Protein 3DMW (pdb70)

Secondary structure (DSSP, 8-state):
-------PPPPPPPPP-------------/---PPPPPPPPPPPP--------------/-----PPPPPPPPPPPP------------

GO terms:
  GO:0005515 protein binding (F, IPI)
  GO:0048407 platelet-derived growth factor binding (F, IDA)
  GO:0005576 extracellular region (C, TAS)
  GO:0005788 endoplasmic reticulum lumen (C, TAS)
  GO:0031012 extracellular matrix (C, TAS)
  GO:0005576 extracellular region (C, HDA)
  GO:0031012 extracellular matrix (C, HDA)
  GO:0030020 extracellular matrix structural constituent conferring tensile strength (F, HDA)
  GO:0005586 collagen type III trimer (C, IDA)
  GO:0002020 protease binding (F, IPI)
  GO:0005576 extracellular region (C, IDA)
  GO:0042060 wound healing (P, IDA)
  GO:0009314 response to radiation (P, IDA)
  GO:0018149 peptide cross-linking (P, IDA)
  GO:0034097 response to cytokine (P, IDA)
  GO:0007160 cell-matrix adhesion (P, IDA)
  GO:0007179 transforming growth factor beta receptor signaling pathway (P, IDA)
  GO:0005178 integrin binding (F, IMP)
  GO:0005201 extracellular matrix structural constituent (F, IMP)
  GO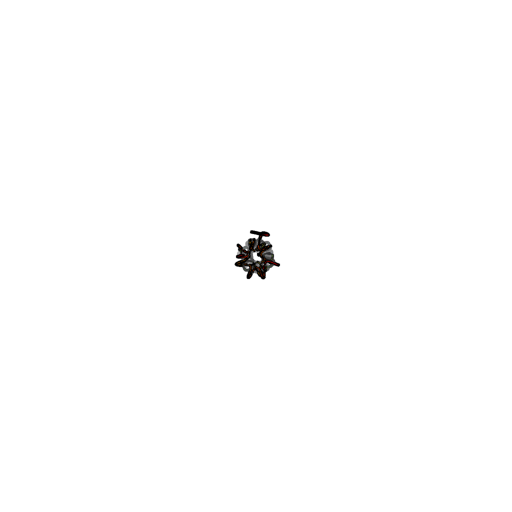:0031012 extracellular matrix (C, IMP)

Solvent-accessible surface area: 7570 Å² total

InterPro domains:
  IPR000885 Fibrillar collagen, C-terminal [PF01410] (1231-1465)
  IPR000885 Fibrillar collagen, C-terminal [PS51461] (1232-1466)
  IPR000885 Fibrillar collagen, C-terminal [SM00038] (1231-1466)
  IPR001007 VWFC domain [PF00093] (32-88)
  IPR001007 VWFC domain [PS01208] (50-88)
  IPR001007 VWFC domain [PS50184] (30-89)
  IPR001007 VWFC domain [SM00214] (32-88)
  IPR008160 Collagen triple helix repeat [PF01391] (474-532)
  IPR008160 Collagen triple helix repeat [PF01391] (534-592)
  IPR008160 Collagen triple helix repeat [PF01391] (958-1015)
  IPR008160 Collagen triple helix repeat [PF01391] (1077-1135)
  IPR008160 Collagen triple helix repeat [PF01391] (1137-1195)
  IPR050149 Collagen superfamily [PTHR24023] (837-1212)

Foldseek 3Di:
DDDDDDDDDDDDDDDDDDDPDDDDDDDDD/DADDDDDDDDDDDDDDDDPDDDDDDDDDD/DDDDDDDDDDDDDDDDDDDDPDDDDDDPD

Radius of gyration: 31.43 Å; Cα contacts (8 Å, |Δi|>4): 283; chains: 3; bounding box: 92×10×65 Å

Structure (mmCIF, N/CA/C/O backbone):
data_3DMW
#
_entry.id   3DMW
#
_cell.length_a   31.980
_cell.length_b   21.520
_cell.length_c   68.970
_cell.angle_alpha   90.00
_cell.angle_beta   92.58
_cell.angle_gamma   90.00
#
_symmetry.space_group_name_H-M   'P 1 21 1'
#
loop_
_entity.id
_entity.type
_entity.pdbx_description
1 polymer 'Collagen alpha-1(III) chain'
2 water water
#
loop_
_atom_site.group_PDB
_atom_site.id
_atom_site.type_symbol
_atom_site.label_atom_id
_atom_site.label_alt_id
_atom_site.label_comp_id
_atom_site.label_asym_id
_atom_site.label_entity_id
_atom_site.label_seq_id
_atom_site.pdbx_PDB_ins_code
_atom_site.Cartn_x
_atom_site.Cartn_y
_atom_site.Cartn_z
_atom_site.occupancy
_atom_site.B_iso_or_equiv
_atom_site.auth_seq_id
_atom_site.auth_comp_id
_atom_site.auth_asym_id
_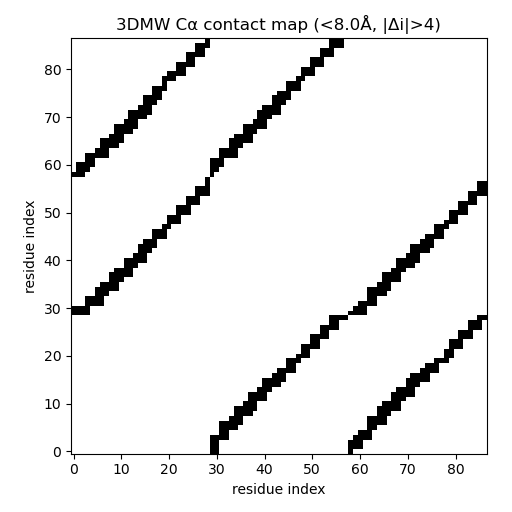atom_site.auth_atom_id
_atom_site.pdbx_PDB_model_num
ATOM 1 N N . ILE A 1 3 ? -39.112 17.364 60.913 1.00 32.89 3 ILE A N 1
ATOM 2 C CA . ILE A 1 3 ? -38.060 18.414 60.811 1.00 33.22 3 ILE A CA 1
ATOM 3 C C . ILE A 1 3 ? -36.898 18.087 61.569 1.00 34.13 3 ILE A C 1
ATOM 4 O O . ILE A 1 3 ? -36.848 17.101 62.316 1.00 34.83 3 ILE A O 1
ATOM 9 N N . GLY A 1 4 ? -35.895 18.924 61.370 1.00 34.82 4 GLY A N 1
ATOM 10 C CA . GLY A 1 4 ? -34.596 18.817 61.985 1.00 34.41 4 GLY A CA 1
ATOM 11 C C . GLY A 1 4 ? -33.901 19.657 60.942 1.00 35.06 4 GLY A C 1
ATOM 12 O O . GLY A 1 4 ? -34.121 19.427 59.750 1.00 36.98 4 GLY A O 1
ATOM 13 N N . PRO A 1 5 ? -33.097 20.652 61.324 1.00 34.51 5 PRO A N 1
ATOM 14 C CA . PRO A 1 5 ? -32.460 21.431 60.260 1.00 34.02 5 PRO A CA 1
ATOM 15 C C . PRO A 1 5 ? -31.631 20.615 59.421 1.00 33.50 5 PRO A C 1
ATOM 16 O O . PRO A 1 5 ? -31.289 19.484 59.784 1.00 33.22 5 PRO A O 1
ATOM 28 N N . GLY A 1 7 ? -28.476 18.974 57.790 1.00 26.54 7 GLY A N 1
ATOM 29 C CA . GLY A 1 7 ? -27.191 18.715 58.409 1.00 22.96 7 GLY A CA 1
ATOM 30 C C . GLY A 1 7 ? -26.096 19.601 57.854 1.00 23.36 7 GLY A C 1
ATOM 31 O O . GLY A 1 7 ? -26.360 20.460 57.011 1.00 24.39 7 GLY A O 1
ATOM 32 N N . PRO A 1 8 ? -24.848 19.413 58.314 1.00 22.69 8 PRO A N 1
ATOM 33 C CA . PRO A 1 8 ? -23.667 20.170 57.895 1.00 21.52 8 PRO A CA 1
ATOM 34 C C . PRO A 1 8 ? -23.245 19.886 56.556 1.00 21.84 8 PRO A C 1
ATOM 35 O O . PRO A 1 8 ? -23.516 18.813 56.019 1.00 21.48 8 PRO A O 1
ATOM 39 N N . ARG A 1 9 ? -22.539 20.839 55.959 1.00 22.39 9 ARG A N 1
ATOM 40 C CA . ARG A 1 9 ? -22.008 20.698 54.611 1.00 21.80 9 ARG A CA 1
ATOM 41 C C . ARG A 1 9 ? -21.020 19.665 54.661 1.00 22.34 9 ARG A C 1
ATOM 42 O O . ARG A 1 9 ? -20.291 19.551 55.644 1.00 22.80 9 ARG A O 1
ATOM 50 N N . GLY A 1 10 ? -20.953 18.842 53.619 1.00 22.60 10 GLY A N 1
ATOM 51 C CA . GLY A 1 10 ? -19.980 17.761 53.584 1.00 21.60 10 GLY A CA 1
ATOM 52 C C . GLY A 1 10 ? -18.542 18.255 53.565 1.00 23.12 10 GLY A C 1
ATOM 53 O O . GLY A 1 10 ? -18.298 19.461 53.507 1.00 21.31 10 GLY A O 1
ATOM 54 N N . ASN A 1 11 ? -17.587 17.327 53.609 1.00 23.94 11 ASN A N 1
ATOM 55 C CA . ASN A 1 11 ? -16.170 17.680 53.605 1.00 25.24 11 ASN A CA 1
ATOM 56 C C . ASN A 1 11 ? -15.683 18.002 52.297 1.00 24.55 11 ASN A C 1
ATOM 57 O O . ASN A 1 11 ? -16.255 17.585 51.291 1.00 23.36 11 ASN A O 1
ATOM 62 N N . ARG A 1 12 ? -14.588 18.759 52.253 1.00 23.28 12 ARG A N 1
ATOM 63 C CA . ARG A 1 12 ? -13.955 19.162 50.999 1.00 23.33 12 ARG A CA 1
ATOM 64 C C . ARG A 1 12 ? -13.409 17.980 50.389 1.00 23.48 12 ARG A C 1
ATOM 65 O O . ARG A 1 12 ? -12.782 17.165 51.064 1.00 24.32 12 ARG A O 1
ATOM 73 N N . GLY A 1 13 ? -13.632 17.803 49.090 1.00 21.62 13 GLY A N 1
ATOM 74 C CA . GLY A 1 13 ? -13.102 16.630 48.415 1.00 20.53 13 GLY A CA 1
ATOM 75 C C . GLY A 1 13 ? -11.586 16.623 48.468 1.00 21.24 13 GLY A C 1
ATOM 76 O O . GLY A 1 13 ? -10.973 17.674 48.654 1.00 20.88 13 GLY A O 1
ATOM 77 N N . GLU A 1 14 ? -10.967 15.457 48.308 1.00 21.18 14 GLU A N 1
ATOM 78 C CA . GLU A 1 14 ? -9.510 15.396 48.350 1.00 22.82 14 GLU A CA 1
ATOM 79 C C . GLU A 1 14 ? -8.977 15.957 47.153 1.00 22.82 14 GLU A C 1
ATOM 80 O O . GLU A 1 14 ? -9.578 15.838 46.086 1.00 23.96 14 GLU A O 1
ATOM 86 N N . ARG A 1 15 ? -7.827 16.614 47.257 1.00 21.84 15 ARG A N 1
ATOM 87 C CA . ARG A 1 15 ? -7.218 17.237 46.088 1.00 23.45 15 ARG A CA 1
ATOM 88 C C . ARG A 1 15 ? -6.705 16.270 45.187 1.00 23.90 15 ARG A C 1
ATOM 89 O O . ARG A 1 15 ? -6.242 15.208 45.598 1.00 24.11 15 ARG A O 1
ATOM 97 N N . GLY A 1 16 ? -6.759 16.593 43.899 1.00 23.50 16 GLY A N 1
ATOM 98 C CA . GLY A 1 16 ? -6.275 15.677 42.887 1.00 22.29 16 GLY A CA 1
ATOM 99 C C . GLY A 1 16 ? -4.822 15.305 43.078 1.00 22.58 16 GLY A C 1
ATOM 100 O O . GLY A 1 16 ? -4.098 15.946 43.834 1.00 22.72 16 GLY A O 1
ATOM 101 N N . SER A 1 17 ? -4.401 14.252 42.391 1.00 22.16 17 SER A N 1
ATOM 102 C CA . SER A 1 17 ? -3.029 13.780 42.459 1.00 22.91 17 SER A CA 1
ATOM 103 C C . SER A 1 17 ? -2.180 14.675 41.738 1.00 22.26 17 SER A C 1
ATOM 104 O O . SER A 1 17 ? -2.581 15.245 40.725 1.00 20.45 17 SER A O 1
ATOM 107 N N . GLU A 1 18 ? -0.958 14.850 42.224 1.00 21.19 18 GLU A N 1
ATOM 108 C CA . GLU A 1 18 ? -0.012 15.759 41.594 1.00 22.37 18 GLU A CA 1
ATOM 109 C C . GLU A 1 18 ? 0.403 15.305 40.297 1.00 19.20 18 GLU A C 1
ATOM 110 O O . GLU A 1 18 ? 0.450 14.107 40.035 1.00 19.02 18 GLU A O 1
ATOM 116 N N . GLY A 1 19 ? 0.725 16.254 39.421 1.00 15.29 19 GLY A N 1
ATOM 117 C CA . GLY A 1 19 ? 1.126 15.949 38.054 1.00 12.43 19 GLY A CA 1
ATOM 118 C C . GLY A 1 19 ? 2.393 15.150 37.802 1.00 11.30 19 GLY A C 1
ATOM 119 O O . GLY A 1 19 ? 3.259 15.018 38.664 1.00 11.61 19 GLY A O 1
ATOM 120 N N . SER A 1 20 ? 2.508 14.635 36.585 1.00 8.26 20 SER A N 1
ATOM 121 C CA . SER A 1 20 ? 3.650 13.824 36.183 1.00 8.68 20 SER A CA 1
ATOM 122 C C . SER A 1 20 ? 4.842 14.553 35.871 1.00 8.53 20 SER A C 1
ATOM 123 O O . SER A 1 20 ? 4.791 15.722 35.492 1.00 10.14 20 SER A O 1
ATOM 134 N N . GLY A 1 22 ? 7.810 16.076 33.931 1.00 6.18 22 GLY A N 1
ATOM 135 C CA . GLY A 1 22 ? 7.875 16.471 32.530 1.00 5.34 22 GLY A CA 1
ATOM 136 C C . GLY A 1 22 ? 8.605 15.520 31.588 1.00 8.01 22 GLY A C 1
ATOM 137 O O . GLY A 1 22 ? 9.323 14.611 32.026 1.00 10.30 22 GLY A O 1
ATOM 138 N N . HIS A 1 23 ? 8.415 15.737 30.288 1.00 4.77 23 HIS A N 1
ATOM 139 C CA . HIS A 1 23 ? 9.051 14.936 29.247 1.00 4.98 23 HIS A CA 1
ATOM 140 C C . HIS A 1 23 ? 10.443 15.314 29.232 1.00 5.33 23 HIS A C 1
ATOM 141 O O . HIS A 1 23 ? 10.792 16.407 29.662 1.00 8.60 23 HIS A O 1
ATOM 156 N N . GLY A 1 25 ? 13.994 16.787 28.029 1.00 8.94 25 GLY A N 1
ATOM 157 C CA . GLY A 1 25 ? 14.337 17.861 27.107 1.00 10.62 25 GLY A CA 1
ATOM 158 C C . GLY A 1 25 ? 14.925 17.390 25.789 1.00 11.68 25 GLY A C 1
ATOM 159 O O . GLY A 1 25 ? 15.144 16.198 25.602 1.00 13.48 25 GLY A O 1
ATOM 176 N N . GLY A 1 28 ? 21.151 17.686 23.203 1.00 16.87 28 GLY A N 1
ATOM 177 C CA . GLY A 1 28 ? 22.064 18.810 23.153 1.00 16.80 28 GLY A CA 1
ATOM 178 C C . GLY A 1 28 ? 22.713 18.949 21.790 1.00 17.10 28 GLY A C 1
ATOM 179 O O . GLY A 1 28 ? 22.755 17.987 21.027 1.00 18.35 28 GLY A O 1
ATOM 180 N N . PRO A 1 29 ? 23.232 20.141 21.455 1.00 16.92 29 PRO A N 1
ATOM 181 C CA . PRO A 1 29 ? 23.892 20.452 20.179 1.00 17.83 29 PRO A CA 1
ATOM 182 C C . PRO A 1 29 ? 25.031 19.627 19.870 1.00 16.88 29 PRO A C 1
ATOM 183 O O . PRO A 1 29 ? 25.601 18.984 20.748 1.00 15.36 29 PRO A O 1
ATOM 195 N N . GLY A 1 31 ? 28.729 18.637 19.268 1.00 18.66 31 GLY A N 1
ATOM 196 C CA . GLY A 1 31 ? 29.984 19.205 19.732 1.00 19.41 31 GLY A CA 1
ATOM 197 C C . GLY A 1 31 ? 30.786 19.932 18.665 1.00 18.75 31 GLY A C 1
ATOM 198 O O . GLY A 1 31 ? 30.484 19.818 17.485 1.00 18.14 31 GLY A O 1
ATOM 199 N N . PRO A 1 32 ? 31.831 20.678 19.057 1.00 20.37 32 PRO A N 1
ATOM 200 C CA . PRO A 1 32 ? 32.719 21.456 18.181 1.00 20.07 32 PRO A CA 1
ATOM 201 C C . PRO A 1 32 ? 33.488 20.703 17.225 1.00 19.85 32 PRO A C 1
ATOM 202 O O . PRO A 1 32 ? 33.519 19.472 17.262 1.00 17.20 32 PRO A O 1
ATOM 214 N N . GLY A 1 34 ? 36.689 19.065 15.293 1.00 26.69 34 GLY A N 1
ATOM 215 C CA . GLY A 1 34 ? 37.928 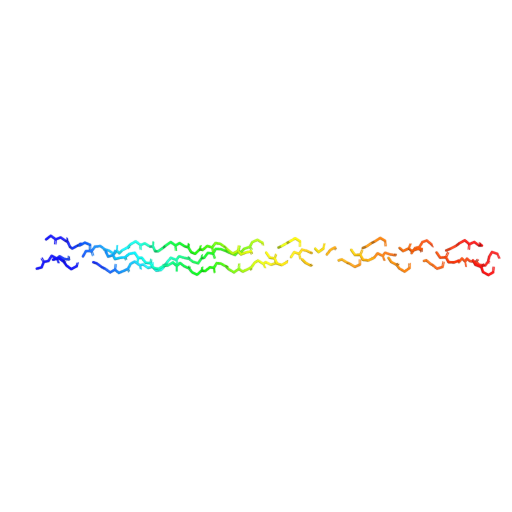18.477 15.769 1.00 29.00 34 GLY A CA 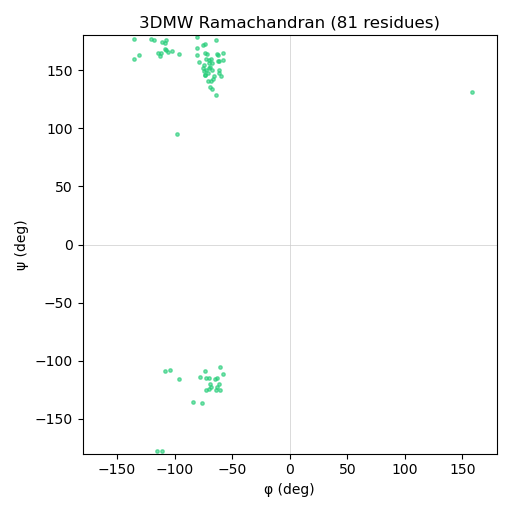1
ATOM 216 C C . GLY A 1 34 ? 39.156 19.333 15.515 1.00 29.65 34 GLY A C 1
ATOM 217 O O . GLY A 1 34 ? 39.087 20.375 14.857 1.00 28.83 34 GLY A O 1
ATOM 218 N N . ALA A 1 35 ? 40.290 18.894 16.050 1.00 30.27 35 ALA A N 1
ATOM 219 C CA . ALA A 1 35 ? 41.540 19.619 15.879 1.00 31.94 35 ALA A CA 1
ATOM 220 C C . ALA A 1 35 ? 41.910 19.615 14.506 1.00 32.37 35 ALA A C 1
ATOM 221 O O . ALA A 1 35 ? 41.616 18.663 13.784 1.00 31.67 35 ALA A O 1
ATOM 231 N N . GLY A 1 37 ? 43.821 18.968 11.274 1.00 33.76 37 GLY A N 1
ATOM 232 C CA . GLY A 1 37 ? 44.748 17.903 10.937 1.00 34.60 37 GLY A CA 1
ATOM 233 C C . GLY A 1 37 ? 46.224 18.248 10.827 1.00 35.00 37 GLY A C 1
ATOM 234 O O . GLY A 1 37 ? 46.612 19.416 10.781 1.00 35.04 37 GLY A O 1
ATOM 235 N N . PRO A 1 38 ? 47.081 17.223 10.784 1.00 35.63 38 PRO A N 1
ATOM 236 C CA . PRO A 1 38 ? 48.533 17.399 10.678 1.00 38.53 38 PRO A CA 1
ATOM 237 C C . PRO A 1 38 ? 48.944 17.662 9.339 1.00 40.21 38 PRO A C 1
ATOM 238 O O . PRO A 1 38 ? 48.124 17.695 8.424 1.00 39.84 38 PRO A O 1
ATOM 242 N N . CYS A 1 39 ? 50.243 17.856 9.155 1.00 42.95 39 CYS A N 1
ATOM 243 C CA . CYS A 1 39 ? 50.768 18.080 7.834 1.00 47.24 39 CYS A CA 1
ATOM 244 C C . CYS A 1 39 ? 50.968 16.747 7.356 1.00 48.64 39 CYS A C 1
ATOM 245 O O . CYS A 1 39 ? 50.713 15.769 8.036 1.00 49.96 39 CYS A O 1
ATOM 248 N N . GLY B 1 4 ? -34.752 14.539 59.881 1.00 31.90 4 GLY B N 1
ATOM 249 C CA . GLY B 1 4 ? -33.439 15.198 59.593 1.00 34.83 4 GLY B CA 1
ATOM 250 C C . GLY B 1 4 ? -32.929 14.936 58.187 1.00 33.99 4 GLY B C 1
ATOM 251 O O . GLY B 1 4 ? -32.579 13.803 57.855 1.00 36.32 4 GLY B O 1
ATOM 252 N N . PRO B 1 5 ? -32.888 15.966 57.327 1.00 32.74 5 PRO B N 1
ATOM 253 C CA . PRO B 1 5 ? -32.414 15.840 55.944 1.00 30.93 5 PRO B CA 1
ATOM 254 C C . PRO B 1 5 ? -30.986 15.949 55.855 1.00 29.38 5 PRO B C 1
ATOM 255 O O . PRO B 1 5 ? -30.372 16.717 56.594 1.00 28.84 5 PRO B O 1
ATOM 267 N N . GLY B 1 7 ? -27.212 16.916 54.730 1.00 24.66 7 GLY B N 1
ATOM 268 C CA . GLY B 1 7 ? -26.671 18.210 54.349 1.00 21.78 7 GLY B CA 1
ATOM 269 C C . GLY B 1 7 ? -26.152 18.235 52.919 1.00 19.86 7 GLY B C 1
ATOM 270 O O . GLY B 1 7 ? -26.172 17.211 52.234 1.00 20.93 7 GLY B O 1
ATOM 271 N N . PRO B 1 8 ? -25.696 19.400 52.430 1.00 17.36 8 PRO B N 1
ATOM 272 C CA . PRO B 1 8 ? -25.166 19.552 51.068 1.00 17.30 8 PRO B CA 1
ATOM 273 C C . PRO B 1 8 ? -23.859 18.996 50.868 1.00 17.27 8 PRO B C 1
ATOM 274 O O . PRO B 1 8 ? -23.074 18.872 51.805 1.00 18.96 8 PRO B O 1
ATOM 278 N N . ARG B 1 9 ? -23.562 18.633 49.624 1.00 15.87 9 ARG B N 1
ATOM 279 C CA . ARG B 1 9 ? -22.270 18.050 49.254 1.00 16.68 9 ARG B CA 1
ATOM 280 C C . ARG B 1 9 ? -21.195 19.009 49.338 1.00 15.98 9 ARG B C 1
ATOM 281 O O . ARG B 1 9 ? -21.334 20.150 48.897 1.00 14.54 9 ARG B O 1
ATOM 289 N N . GLY B 1 10 ? -20.068 18.595 49.915 1.00 14.76 10 GLY B N 1
ATOM 290 C CA . GLY B 1 10 ? -18.925 19.486 50.037 1.00 12.54 10 GLY B CA 1
ATOM 291 C C . GLY B 1 10 ? -18.388 19.923 48.688 1.00 11.92 10 GLY B C 1
ATOM 292 O O . GLY B 1 10 ? -18.694 19.304 47.669 1.00 13.52 10 GLY B O 1
ATOM 293 N N . ASN B 1 11 ? -17.585 20.983 48.663 1.00 10.09 11 ASN B N 1
ATOM 294 C CA . ASN B 1 11 ? -17.034 21.463 47.397 1.00 10.13 11 ASN B CA 1
ATOM 295 C C . ASN B 1 11 ? -16.050 20.556 46.876 1.00 9.96 11 ASN B C 1
ATOM 296 O O . ASN B 1 11 ? -15.495 19.746 47.615 1.00 7.31 11 ASN B O 1
ATOM 301 N N . ARG B 1 12 ? -15.796 20.633 45.571 1.00 12.36 12 ARG B N 1
ATOM 302 C CA . ARG B 1 12 ? -14.817 19.767 44.917 1.00 14.77 12 ARG B CA 1
ATOM 303 C C . ARG B 1 12 ? -13.501 20.097 45.347 1.00 16.68 12 ARG B C 1
ATOM 304 O O . ARG B 1 12 ? -13.168 21.276 45.511 1.00 15.86 12 ARG B O 1
ATOM 312 N N . GLY B 1 13 ? -12.679 19.069 45.550 1.00 15.64 13 GLY B N 1
ATOM 313 C CA . GLY B 1 13 ? -11.315 19.279 45.998 1.00 16.14 13 GLY B CA 1
ATOM 314 C C . GLY B 1 13 ? -10.481 20.086 45.017 1.00 18.32 13 GLY B C 1
ATOM 315 O O . GLY B 1 13 ? -10.794 20.152 43.821 1.00 18.69 13 GLY B O 1
ATOM 316 N N . GLU B 1 14 ? -9.408 20.693 45.519 1.00 16.40 14 GLU B N 1
ATOM 317 C CA . GLU B 1 14 ? -8.527 21.500 44.687 1.00 17.36 14 GLU B CA 1
ATOM 318 C C . GLU B 1 14 ? -7.785 20.741 43.731 1.00 15.92 14 GLU B C 1
ATOM 319 O O . GLU B 1 14 ? -7.599 19.531 43.864 1.0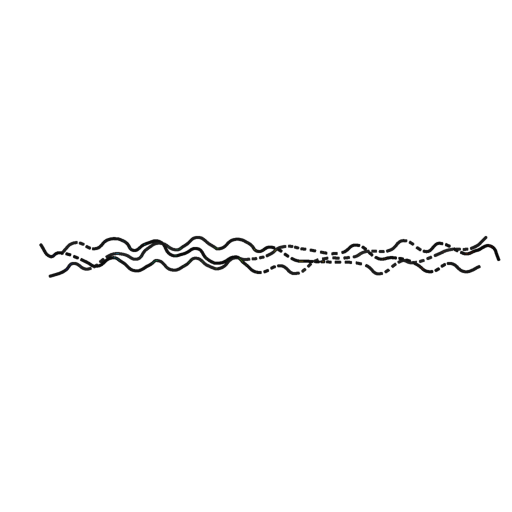0 13.98 14 GLU B O 1
ATOM 325 N N . ARG B 1 15 ? -7.320 21.440 42.706 1.00 15.76 15 ARG B N 1
ATOM 326 C CA . ARG B 1 15 ? -6.550 20.851 41.625 1.00 15.52 15 ARG B CA 1
ATOM 327 C C . ARG B 1 15 ? -5.245 20.488 42.095 1.00 14.08 15 ARG B C 1
ATOM 328 O O . ARG B 1 15 ? -4.653 21.208 42.886 1.00 11.33 15 ARG B O 1
ATOM 336 N N . GLY B 1 16 ? -4.737 19.343 41.644 1.00 13.08 16 GLY B N 1
ATOM 337 C CA . GLY B 1 16 ? -3.413 18.906 42.057 1.00 10.58 16 GLY B CA 1
ATOM 338 C C . GLY B 1 16 ? -2.377 19.809 41.418 1.00 10.81 16 GLY B C 1
ATOM 339 O O . GLY B 1 16 ? -2.622 20.338 40.333 1.00 14.13 16 GLY B O 1
ATOM 340 N N . SER B 1 17 ? -1.222 19.985 42.058 1.00 8.13 17 SER B N 1
ATOM 341 C CA . SER B 1 17 ? -0.184 20.867 41.519 1.00 8.33 17 SER B CA 1
ATOM 342 C C . SER B 1 17 ? 0.524 20.368 40.372 1.00 11.08 17 SER B C 1
ATOM 343 O O . SER B 1 17 ? 0.565 19.166 40.114 1.00 10.09 17 SER B O 1
ATOM 346 N N . GLU B 1 18 ? 1.144 21.291 39.641 1.00 12.71 18 GLU B N 1
ATOM 347 C CA . GLU B 1 18 ? 1.899 20.987 38.430 1.00 14.73 18 GLU B CA 1
ATOM 348 C C . GLU B 1 18 ? 3.062 20.171 38.633 1.00 14.06 18 GLU B C 1
ATOM 349 O O . GLU B 1 18 ? 3.912 20.481 39.461 1.00 15.81 18 GLU B O 1
ATOM 355 N N . GLY B 1 19 ? 3.162 19.093 37.859 1.00 13.61 19 GLY B N 1
ATOM 356 C CA . GLY B 1 19 ? 4.290 18.176 37.964 1.00 15.18 19 GLY B CA 1
ATOM 357 C C . GLY B 1 19 ? 5.665 18.792 37.739 1.00 14.56 19 GLY B C 1
ATOM 358 O O . GLY B 1 19 ? 5.787 19.842 37.109 1.00 16.48 19 GLY B O 1
ATOM 359 N N . SER B 1 20 ? 6.703 18.126 38.243 1.00 13.17 20 SER B N 1
ATOM 360 C CA . SER B 1 20 ? 8.082 18.607 38.120 1.00 14.63 20 SER B CA 1
ATOM 361 C C . SER B 1 20 ? 8.666 18.427 36.815 1.00 12.71 20 SER B C 1
ATOM 362 O O . SER B 1 20 ? 8.310 17.491 36.096 1.00 15.17 20 SER B O 1
ATOM 373 N N . GLY B 1 22 ? 11.059 17.637 33.625 1.00 6.61 22 GLY B N 1
ATOM 374 C CA . GLY B 1 22 ? 11.692 16.373 33.285 1.00 6.73 22 GLY B CA 1
ATOM 375 C C . GLY B 1 22 ? 13.209 16.405 33.197 1.00 7.10 22 GLY B C 1
ATOM 376 O O . GLY B 1 22 ? 13.821 17.458 33.342 1.00 5.65 22 GLY B O 1
ATOM 377 N N . HIS B 1 23 ? 13.809 15.242 32.943 1.00 9.19 23 HIS B N 1
ATOM 378 C CA . HIS B 1 23 ? 15.267 15.085 32.842 1.00 11.00 23 HIS B CA 1
ATOM 379 C C . HIS B 1 23 ? 15.868 15.811 31.766 1.00 11.82 23 HIS B C 1
ATOM 380 O O . HIS B 1 23 ? 15.224 16.092 30.760 1.00 14.89 23 HIS B O 1
ATOM 395 N N . GLY B 1 25 ? 17.986 16.583 28.412 1.00 10.24 25 GLY B N 1
ATOM 396 C CA . GLY B 1 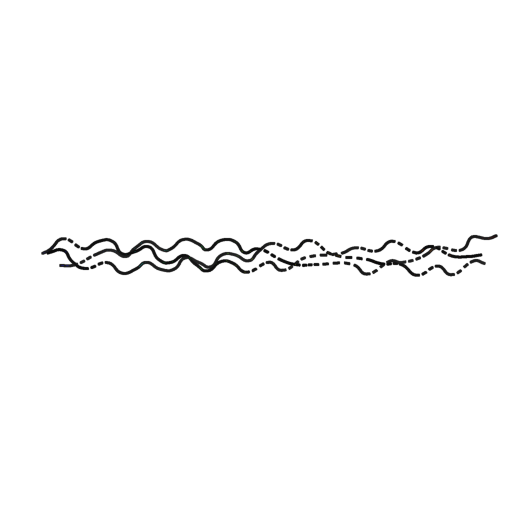25 ? 18.034 15.787 27.199 1.00 9.16 25 GLY B CA 1
ATOM 397 C C . GLY B 1 25 ? 19.333 14.997 27.120 1.00 10.07 25 GLY B C 1
ATOM 398 O O . GLY B 1 25 ? 20.207 15.164 27.972 1.00 7.85 25 GLY B O 1
ATOM 415 N N . GLY B 1 28 ? 24.704 15.665 23.347 1.00 12.51 28 GLY B N 1
ATOM 416 C CA . GLY B 1 28 ? 24.749 15.871 21.907 1.00 14.69 28 GLY B CA 1
ATOM 417 C C . GLY B 1 28 ? 25.683 14.974 21.110 1.00 13.92 28 GLY B C 1
ATOM 418 O O . GLY B 1 28 ? 26.576 14.338 21.675 1.00 16.57 28 GLY B O 1
ATOM 419 N N . PRO B 1 29 ? 25.493 14.905 19.781 1.00 11.02 29 PRO B N 1
ATOM 420 C CA . PRO B 1 29 ? 26.295 14.095 18.855 1.00 12.74 29 PRO B CA 1
ATOM 421 C C . PRO B 1 29 ? 27.627 14.618 18.719 1.00 13.41 29 PRO B C 1
ATOM 422 O O . PRO B 1 29 ? 27.904 15.745 19.129 1.00 12.64 29 PRO B O 1
ATOM 434 N N . GLY B 1 31 ? 30.972 16.204 16.983 1.00 15.14 31 GLY B N 1
ATOM 435 C CA . GLY B 1 31 ? 31.116 17.248 15.983 1.00 14.95 31 GLY B CA 1
ATOM 436 C C . GLY B 1 31 ? 31.703 16.775 14.659 1.00 16.42 31 GLY B C 1
ATOM 437 O O . GLY B 1 31 ? 31.977 15.583 14.486 1.00 13.22 31 GLY B O 1
ATOM 438 N N . PRO B 1 32 ? 31.906 17.697 13.698 1.00 16.17 32 PRO B N 1
ATOM 439 C CA . PRO B 1 32 ? 32.461 17.415 12.368 1.00 18.24 32 PRO B CA 1
ATOM 440 C C . PRO B 1 32 ? 33.869 17.150 12.398 1.00 18.52 32 PRO B C 1
ATOM 441 O O . PRO B 1 32 ? 34.562 17.574 13.317 1.00 19.63 32 PRO B O 1
ATOM 453 N N . GLY B 1 34 ? 37.732 17.517 11.947 1.00 24.84 34 GLY B N 1
ATOM 454 C CA . GLY B 1 34 ? 38.504 18.747 11.911 1.00 26.93 34 GLY B CA 1
ATOM 455 C C . GLY B 1 34 ? 38.979 19.123 10.519 1.00 28.23 34 GLY B C 1
ATOM 456 O O . GLY B 1 34 ? 38.953 18.307 9.603 1.00 28.02 34 GLY B O 1
ATOM 457 N N . ALA B 1 35 ? 39.419 20.366 10.362 1.00 30.11 35 ALA B N 1
ATOM 458 C CA . ALA B 1 35 ? 39.900 20.857 9.073 1.00 32.68 35 ALA B CA 1
ATOM 459 C C . ALA B 1 35 ? 41.079 20.172 8.629 1.00 34.07 35 ALA B C 1
ATOM 460 O O . ALA B 1 35 ? 41.867 19.688 9.442 1.00 32.95 35 ALA B O 1
ATOM 470 N N . GLY B 1 37 ? 44.776 19.331 7.334 1.00 43.04 37 GLY B N 1
ATOM 471 C CA . GLY B 1 37 ? 46.037 19.934 7.749 1.00 45.47 37 GLY B CA 1
ATOM 472 C C . GLY B 1 37 ? 46.487 21.051 6.816 1.00 46.66 37 GLY B C 1
ATOM 473 O O . GLY B 1 37 ? 45.975 21.142 5.701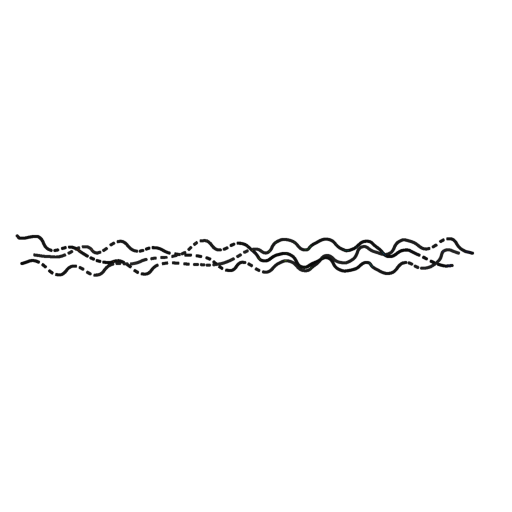 1.00 46.74 37 GLY B O 1
ATOM 474 N N . PRO B 1 38 ? 47.436 21.917 7.233 1.00 47.88 38 PRO B N 1
ATOM 475 C CA . PRO B 1 38 ? 47.944 23.028 6.414 1.00 48.74 38 PRO B CA 1
ATOM 476 C C . PRO B 1 38 ? 48.916 22.541 5.474 1.00 50.41 38 PRO B C 1
ATOM 477 O O . PRO B 1 38 ? 49.326 21.385 5.560 1.00 49.82 38 PRO B O 1
ATOM 481 N N . CYS B 1 39 ? 49.325 23.362 4.508 1.00 52.88 39 CYS B N 1
ATOM 482 C CA . CYS B 1 39 ? 50.335 22.903 3.555 1.00 55.02 39 CYS B CA 1
ATOM 483 C C . CYS B 1 39 ? 51.576 23.409 4.004 1.00 54.91 39 CYS B C 1
ATOM 484 O O . CYS B 1 39 ? 51.951 24.560 3.743 1.00 54.88 39 CYS B O 1
ATOM 487 N N . CYS B 1 40 ? 52.258 22.548 4.749 1.00 54.92 40 CYS B N 1
ATOM 488 C CA . CYS B 1 40 ? 53.558 22.826 5.322 1.00 55.30 40 CYS B CA 1
ATOM 489 C C . CYS B 1 40 ? 54.464 23.277 4.311 1.00 56.08 40 CYS B C 1
ATOM 490 O O . CYS B 1 40 ? 54.181 23.046 3.113 1.00 56.56 40 CYS B O 1
ATOM 493 N N . PRO C 1 2 ? -33.556 17.436 65.713 1.00 28.98 2 PRO C N 1
ATOM 494 C CA . PRO C 1 2 ? -32.169 16.922 65.706 1.00 28.96 2 PRO C CA 1
ATOM 495 C C . PRO C 1 2 ? -31.671 17.112 64.379 1.00 29.35 2 PRO C C 1
ATOM 496 O O . PRO C 1 2 ? -32.354 16.790 63.402 1.00 28.49 2 PRO C O 1
ATOM 500 N N . ILE C 1 3 ? -30.458 17.638 64.259 1.00 27.75 3 ILE C N 1
ATOM 501 C CA . ILE C 1 3 ? -29.892 17.890 62.946 1.00 27.87 3 ILE C CA 1
ATOM 502 C C . ILE C 1 3 ? -29.631 16.721 62.188 1.00 27.17 3 ILE C C 1
ATOM 503 O O . ILE C 1 3 ? -29.265 15.675 62.714 1.00 27.08 3 ILE C O 1
ATOM 508 N N . GLY C 1 4 ? -29.824 16.855 60.882 1.00 25.31 4 GLY C N 1
ATOM 509 C CA . GLY C 1 4 ? -29.592 15.760 59.969 1.00 21.26 4 GLY C CA 1
ATOM 510 C C . GLY C 1 4 ? -28.113 15.486 59.813 1.00 19.79 4 GLY C C 1
ATOM 511 O O . GLY C 1 4 ? -27.277 16.315 60.178 1.00 18.64 4 GLY C O 1
ATOM 512 N N . PRO C 1 5 ? -27.762 14.315 59.265 1.00 18.97 5 PRO C N 1
ATOM 513 C CA . PRO C 1 5 ? -26.389 13.858 59.030 1.00 18.92 5 PRO C CA 1
ATOM 514 C C . PRO C 1 5 ? -25.648 14.715 58.152 1.00 19.69 5 PRO C C 1
ATOM 515 O O . PRO C 1 5 ? -26.232 15.431 57.339 1.00 19.09 5 PRO C O 1
ATOM 527 N N . GLY C 1 7 ? -23.418 16.125 55.093 1.00 18.71 7 GLY C N 1
ATOM 528 C CA . GLY C 1 7 ? -23.602 15.854 53.680 1.00 17.86 7 GLY C CA 1
ATOM 529 C C . GLY C 1 7 ? -22.461 15.013 53.139 1.00 18.17 7 GLY C C 1
ATOM 530 O O . GLY C 1 7 ? -21.420 14.893 53.791 1.00 19.54 7 GLY C O 1
ATOM 531 N N . PRO C 1 8 ? -22.617 14.415 51.948 1.00 17.15 8 PRO C N 1
ATOM 532 C CA . PRO C 1 8 ? -21.542 13.591 51.384 1.00 16.81 8 PRO C CA 1
ATOM 533 C C . PRO C 1 8 ? -20.403 14.348 50.973 1.00 16.64 8 PRO C C 1
ATOM 534 O O . PRO C 1 8 ? -20.511 15.526 50.625 1.00 18.11 8 PRO C O 1
ATOM 538 N N . ARG C 1 9 ? -19.246 13.697 50.994 1.00 15.96 9 ARG C N 1
ATOM 539 C CA . ARG C 1 9 ? -17.975 14.303 50.620 1.00 15.88 9 ARG C CA 1
ATOM 540 C C . ARG C 1 9 ? -17.945 14.752 49.264 1.00 15.46 9 ARG C C 1
ATOM 541 O O . ARG C 1 9 ? -18.594 14.174 48.392 1.00 17.47 9 ARG C O 1
ATOM 549 N N . GLY C 1 10 ? -17.168 15.803 49.014 1.00 14.57 10 GLY C N 1
ATOM 550 C CA . GLY C 1 10 ? -17.050 16.346 47.675 1.00 10.24 10 GLY C CA 1
ATOM 551 C C . GLY C 1 10 ? -16.211 15.474 46.761 1.00 10.37 10 GLY C C 1
ATOM 552 O O . GLY C 1 10 ? -15.595 14.506 47.196 1.00 9.82 10 GLY C O 1
ATOM 553 N N . ASN C 1 11 ? -16.186 15.828 45.481 1.00 11.71 11 ASN C N 1
ATOM 554 C CA . ASN C 1 11 ? -15.426 15.088 44.480 1.00 14.16 11 ASN C CA 1
ATOM 555 C C . ASN C 1 11 ? -14.039 15.451 44.501 1.00 14.92 11 ASN C C 1
ATOM 556 O O . ASN C 1 11 ? -13.672 16.491 45.053 1.00 15.43 11 ASN C O 1
ATOM 561 N N . ARG C 1 12 ? -13.199 14.609 43.898 1.00 15.41 12 ARG C N 1
ATOM 562 C CA . ARG C 1 12 ? -11.755 14.844 43.829 1.00 18.00 12 ARG C CA 1
ATOM 563 C C . ARG C 1 12 ? -11.419 15.861 42.887 1.00 18.23 12 ARG C C 1
ATOM 564 O O . ARG C 1 12 ? -12.097 16.032 41.873 1.00 19.09 12 ARG C O 1
ATOM 572 N N . GLY C 1 13 ? -10.336 16.581 43.155 1.00 17.34 13 GLY C N 1
ATOM 573 C CA . GLY C 1 13 ? -9.907 17.616 42.234 1.00 15.40 13 GLY C CA 1
ATOM 574 C C . GLY C 1 13 ? -9.295 16.944 41.022 1.00 15.73 13 GLY C C 1
ATOM 575 O O . GLY C 1 13 ? -8.993 15.751 41.069 1.00 17.19 13 GLY C O 1
ATOM 576 N N . GLU C 1 14 ? -9.119 17.688 39.934 1.00 12.94 14 GLU C N 1
ATOM 577 C CA . GLU C 1 14 ? -8.530 17.117 38.732 1.00 12.20 14 GLU C CA 1
ATOM 578 C C . GLU C 1 14 ? -7.110 16.955 38.892 1.00 12.06 14 GLU C C 1
ATOM 579 O O . GLU C 1 14 ? -6.486 17.688 39.659 1.00 6.46 14 GLU C O 1
ATOM 585 N N . ARG C 1 15 ? -6.536 15.979 38.184 1.00 12.73 15 ARG C N 1
ATOM 586 C CA . ARG C 1 15 ? -5.097 15.703 38.243 1.00 14.11 15 ARG C CA 1
ATOM 587 C C . ARG C 1 15 ? -4.352 16.838 37.840 1.00 16.09 15 ARG C C 1
ATOM 588 O O . ARG C 1 15 ? -4.766 17.582 36.953 1.00 17.41 15 ARG C O 1
ATOM 596 N N . GLY C 1 16 ? -3.195 17.030 38.461 1.00 15.72 16 GLY C N 1
ATOM 597 C CA . GLY C 1 16 ? -2.355 18.149 38.099 1.00 13.34 16 GLY C CA 1
ATOM 598 C C . GLY C 1 16 ? -1.714 17.874 36.757 1.00 14.41 16 GLY C C 1
ATOM 599 O O . GLY C 1 16 ? -1.452 16.717 36.406 1.00 12.85 16 GLY C O 1
ATOM 600 N N . SER C 1 17 ? -1.450 18.941 36.013 1.00 12.79 17 SER C N 1
ATOM 601 C CA . SER C 1 17 ? -0.844 18.838 34.697 1.00 13.56 17 SER C CA 1
ATOM 602 C C . SER C 1 17 ? 0.521 18.373 34.660 1.00 13.96 17 SER C C 1
ATOM 603 O O . SER C 1 17 ? 1.272 18.487 35.633 1.00 13.47 17 SER C O 1
ATOM 606 N N . GLU C 1 18 ? 0.889 17.821 33.508 1.00 12.55 18 GLU C N 1
ATOM 607 C CA . GLU C 1 18 ? 2.218 17.284 33.227 1.00 13.81 18 GLU C CA 1
ATOM 608 C C . GLU C 1 18 ? 3.204 18.330 33.337 1.00 13.83 18 GLU C C 1
ATOM 609 O O . GLU C 1 18 ? 2.931 19.494 33.035 1.00 13.06 18 GLU C O 1
ATOM 615 N N . GLY C 1 19 ? 4.408 17.969 33.766 1.00 14.22 19 GLY C N 1
ATOM 616 C CA . GLY C 1 19 ? 5.459 18.962 33.935 1.00 14.98 19 GLY C CA 1
ATOM 617 C C . GLY C 1 19 ? 6.127 19.499 32.679 1.00 14.03 19 GLY C C 1
ATOM 618 O O . GLY C 1 19 ? 5.905 19.007 31.577 1.00 14.26 19 GLY C O 1
ATOM 619 N N . SER C 1 20 ? 6.957 20.521 32.861 1.00 14.68 20 SER C N 1
ATOM 620 C CA . SER C 1 20 ? 7.699 21.145 31.767 1.00 14.61 20 SER C CA 1
ATOM 621 C C . SER C 1 20 ? 8.711 20.251 31.297 1.00 12.58 20 SER C C 1
ATOM 622 O O . SER C 1 20 ? 9.101 19.329 32.006 1.00 15.21 20 SER C O 1
ATOM 633 N N . GLY C 1 22 ? 12.425 18.873 30.284 1.00 9.39 22 GLY C N 1
ATOM 634 C CA . GLY C 1 22 ? 13.719 19.114 30.897 1.00 8.16 22 GLY C CA 1
ATOM 635 C C . GLY C 1 22 ? 14.601 20.025 30.063 1.00 8.41 22 GLY C C 1
ATOM 636 O O . GLY C 1 22 ? 14.214 20.424 28.967 1.00 9.23 22 GLY C O 1
ATOM 637 N N . HIS C 1 23 ? 15.782 20.368 30.574 1.00 6.78 23 HIS C N 1
ATOM 638 C CA . HIS C 1 23 ? 16.707 21.229 29.831 1.00 8.18 23 HIS C CA 1
ATOM 639 C C . HIS C 1 23 ? 17.206 20.533 28.692 1.00 8.86 23 HIS C C 1
ATOM 640 O O . HIS C 1 23 ? 17.194 19.303 28.644 1.00 8.08 23 HIS C O 1
ATOM 655 N N . GLY C 1 25 ? 19.826 18.887 26.123 1.00 9.49 25 GLY C N 1
ATOM 656 C CA . GLY C 1 25 ? 21.015 18.120 26.431 1.00 11.46 25 GLY C CA 1
ATOM 657 C C . GLY C 1 25 ? 22.345 18.851 26.459 1.00 12.87 25 GLY C C 1
ATOM 658 O O . GLY C 1 25 ? 22.455 20.034 26.140 1.00 12.61 25 GLY C O 1
ATOM 675 N N . GLY C 1 28 ? 27.594 18.033 22.569 1.00 12.97 28 GLY C N 1
ATOM 676 C CA . GLY C 1 28 ? 28.320 16.819 22.216 1.00 15.82 28 GLY C CA 1
ATOM 677 C C . GLY C 1 28 ? 29.844 16.827 22.229 1.00 15.79 28 GLY C C 1
ATOM 678 O O . GLY C 1 28 ? 30.464 17.858 22.496 1.00 14.68 28 GLY C O 1
ATOM 679 N N . PRO C 1 29 ? 30.474 15.667 21.955 1.00 16.53 29 PRO C N 1
ATOM 680 C CA . PRO C 1 29 ? 31.930 15.453 21.913 1.00 18.77 29 PRO C CA 1
ATOM 681 C C . PRO C 1 29 ? 32.589 16.070 20.808 1.00 21.50 29 PRO C C 1
ATOM 682 O O . PRO C 1 29 ? 32.020 16.190 19.724 1.00 22.74 29 PRO C O 1
ATOM 694 N N . GLY C 1 31 ? 34.569 16.682 17.557 1.00 30.11 31 GLY C N 1
ATOM 695 C CA . GLY C 1 31 ? 34.646 15.808 16.395 1.00 29.95 31 GLY C CA 1
ATOM 696 C C . GLY C 1 31 ? 35.975 15.116 16.115 1.00 29.28 31 GLY C C 1
ATOM 697 O O . GLY C 1 31 ? 36.975 15.364 16.792 1.00 29.56 31 GLY C O 1
ATOM 698 N N . PRO C 1 32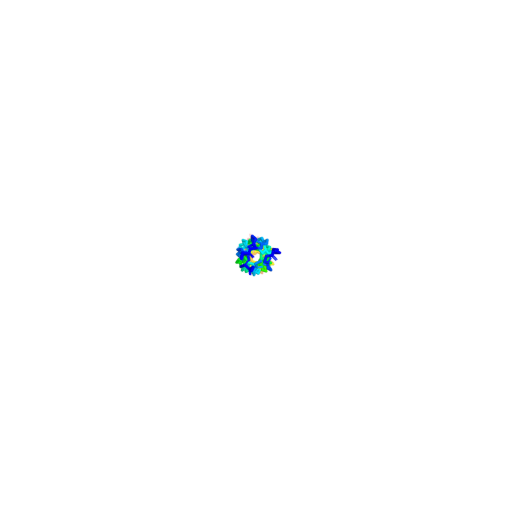 ? 36.003 14.218 15.116 1.00 27.95 32 PRO C N 1
ATOM 699 C CA . PRO C 1 32 ? 37.178 13.448 14.689 1.00 28.08 32 PRO C CA 1
ATOM 700 C C . PRO C 1 32 ? 38.252 14.275 14.216 1.00 27.95 32 PRO C C 1
ATOM 701 O O . PRO C 1 32 ? 38.037 15.424 13.834 1.00 27.35 32 PRO C O 1
ATOM 713 N N . GLY C 1 34 ? 40.974 15.797 11.761 1.00 33.52 34 GLY C N 1
ATOM 714 C CA . GLY C 1 34 ? 40.995 15.988 10.319 1.00 35.98 34 GLY C CA 1
ATOM 715 C C . GLY C 1 34 ? 42.001 15.135 9.563 1.00 37.37 34 GLY C C 1
ATOM 716 O O . GLY C 1 34 ? 42.942 14.590 10.145 1.00 35.14 34 GLY C O 1
ATOM 717 N N . ALA C 1 35 ? 41.798 15.020 8.254 1.00 38.91 35 ALA C N 1
ATOM 718 C CA . ALA C 1 35 ? 42.688 14.233 7.406 1.00 40.62 35 ALA C CA 1
ATOM 719 C C . ALA C 1 35 ? 43.930 14.907 7.227 1.00 40.50 35 ALA C C 1
ATOM 720 O O . ALA C 1 35 ? 43.988 16.135 7.303 1.00 39.35 35 ALA C O 1
ATOM 730 N N . GLY C 1 37 ? 47.166 16.663 5.604 1.00 46.84 37 GLY C N 1
ATOM 731 C CA . GLY C 1 37 ? 47.247 17.610 4.503 1.00 49.00 37 GLY C CA 1
ATOM 732 C C . GLY C 1 37 ? 47.955 17.114 3.253 1.00 51.47 37 GLY C C 1
ATOM 733 O O . GLY C 1 37 ? 48.674 16.107 3.279 1.00 50.97 37 GLY C O 1
ATOM 734 N N . PRO C 1 38 ? 47.767 17.825 2.128 1.00 52.83 38 PRO C N 1
ATOM 735 C CA . PRO C 1 38 ? 48.341 17.538 0.812 1.00 53.76 38 PRO C CA 1
ATOM 736 C C . PRO C 1 38 ? 49.715 17.868 0.760 1.00 54.32 38 PRO C C 1
ATOM 737 O O . PRO C 1 38 ? 50.481 17.619 1.678 1.00 53.47 38 PRO C O 1
#

Sequence (87 aa):
IGPGPRGNRGERGSEGSGHGGPGPGAGPCGPGPRGNRGERGSEGSGHGGPGPGAGPCCPIGPGPRGNRGERGSEGSGHGGPGPGAGP

Organism: Homo sapiens (NCBI:txid9606)

B-factor: mean 21.96, std 11.45, range [1.0, 63.34]